Protein AF-A0A1A8XEV4-F1 (afdb_monomer_lite)

Structure (mmCIF, N/CA/C/O backbone):
data_AF-A0A1A8XEV4-F1
#
_entry.id   AF-A0A1A8XEV4-F1
#
loop_
_atom_site.group_PDB
_atom_site.id
_atom_site.type_symbol
_atom_site.label_atom_id
_atom_site.label_alt_id
_atom_site.label_comp_id
_atom_site.label_asym_id
_atom_site.label_entity_id
_atom_site.label_seq_id
_atom_site.pdbx_PDB_ins_code
_atom_site.Cartn_x
_atom_site.Cartn_y
_atom_site.Cartn_z
_atom_site.occupancy
_atom_site.B_iso_or_equiv
_atom_site.auth_seq_id
_atom_site.auth_comp_id
_atom_site.auth_asym_id
_atom_site.auth_atom_id
_atom_site.pdbx_PDB_model_num
ATOM 1 N N . MET A 1 1 ? -13.073 11.913 -2.077 1.00 51.44 1 MET A N 1
ATOM 2 C CA . MET A 1 1 ? -12.364 12.092 -0.786 1.00 51.44 1 MET A CA 1
ATOM 3 C C . MET A 1 1 ? -11.009 12.717 -1.096 1.00 51.44 1 MET A C 1
ATOM 5 O O . MET A 1 1 ? -10.391 12.286 -2.058 1.00 51.44 1 MET A O 1
ATOM 9 N N . ASN A 1 2 ? -10.588 13.765 -0.381 1.00 65.50 2 ASN A N 1
ATOM 10 C CA . ASN A 1 2 ? -9.316 14.454 -0.650 1.00 65.50 2 ASN A CA 1
ATOM 11 C C . ASN A 1 2 ? -8.137 13.467 -0.527 1.00 65.50 2 ASN A C 1
ATOM 13 O O . ASN A 1 2 ? -8.036 12.750 0.471 1.00 65.50 2 ASN A O 1
ATOM 17 N N . THR A 1 3 ? -7.250 13.432 -1.525 1.00 72.56 3 THR A N 1
ATOM 18 C CA . THR A 1 3 ? -6.111 12.501 -1.620 1.00 72.56 3 THR A CA 1
ATOM 19 C C . THR A 1 3 ? -5.180 12.579 -0.410 1.00 72.56 3 THR A C 1
ATOM 21 O O . THR A 1 3 ? -4.600 11.566 -0.021 1.00 72.56 3 THR A O 1
ATOM 24 N N . LYS A 1 4 ? -5.075 13.745 0.245 1.00 77.19 4 LYS A N 1
ATOM 25 C CA . LYS A 1 4 ? -4.304 13.903 1.490 1.00 77.19 4 LYS A CA 1
ATOM 26 C C . LYS A 1 4 ? -4.898 13.089 2.646 1.00 77.19 4 LYS A C 1
ATOM 28 O O . LYS A 1 4 ? -4.153 12.451 3.382 1.00 77.19 4 LYS A O 1
ATOM 33 N N . PHE A 1 5 ? -6.225 13.040 2.772 1.00 82.12 5 PHE A N 1
ATOM 34 C CA . PHE A 1 5 ? -6.888 12.279 3.838 1.00 82.12 5 PHE A CA 1
ATOM 35 C C . PHE A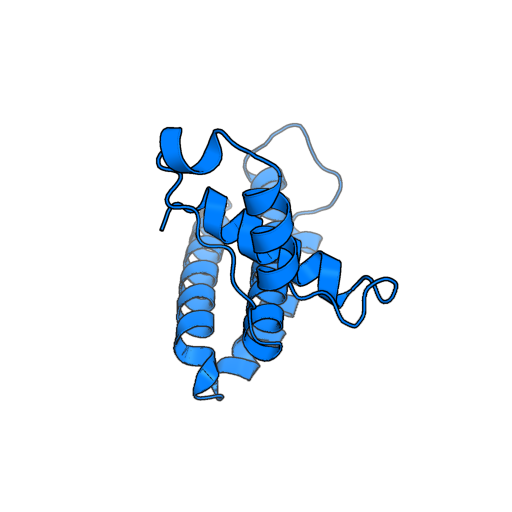 1 5 ? -6.890 10.773 3.580 1.00 82.12 5 PHE A C 1
ATOM 37 O O . PHE A 1 5 ? -6.830 10.002 4.532 1.00 82.12 5 PHE A O 1
ATOM 44 N N . ILE A 1 6 ? -6.887 10.342 2.314 1.00 84.69 6 ILE A N 1
ATOM 45 C CA . ILE A 1 6 ? -6.680 8.925 1.967 1.00 84.69 6 ILE A CA 1
ATOM 46 C C . ILE A 1 6 ? -5.285 8.474 2.421 1.00 84.69 6 ILE A C 1
ATOM 48 O O . ILE A 1 6 ? -5.162 7.435 3.066 1.00 84.69 6 ILE A O 1
ATOM 52 N N . LYS A 1 7 ? -4.250 9.285 2.157 1.00 86.81 7 LYS A N 1
ATOM 53 C CA . LYS A 1 7 ? -2.878 9.014 2.617 1.00 86.81 7 LYS A CA 1
ATOM 54 C C . LYS A 1 7 ? -2.777 8.990 4.141 1.00 86.81 7 LYS A C 1
ATOM 56 O O . LYS A 1 7 ? -2.188 8.065 4.678 1.00 86.81 7 LYS A O 1
ATOM 61 N N . ALA A 1 8 ? -3.382 9.957 4.832 1.00 90.88 8 ALA A N 1
ATOM 62 C CA . ALA A 1 8 ? -3.397 9.974 6.295 1.00 90.88 8 ALA A CA 1
ATOM 63 C C . ALA A 1 8 ? -4.083 8.726 6.883 1.00 90.88 8 ALA A C 1
ATOM 65 O O . ALA A 1 8 ? -3.566 8.123 7.820 1.00 90.88 8 ALA A O 1
ATOM 66 N N . ASN A 1 9 ? -5.210 8.299 6.297 1.00 94.06 9 ASN A N 1
ATOM 67 C CA . ASN A 1 9 ? -5.897 7.077 6.710 1.00 94.06 9 ASN A CA 1
ATOM 68 C C . ASN A 1 9 ? -5.024 5.832 6.501 1.00 94.06 9 ASN A C 1
ATOM 70 O O . ASN A 1 9 ? -4.910 5.007 7.403 1.00 94.06 9 ASN A O 1
ATOM 74 N N . TYR A 1 10 ? -4.380 5.718 5.337 1.00 93.88 10 TYR A N 1
ATOM 75 C CA . TYR A 1 10 ? -3.438 4.638 5.045 1.00 93.88 10 TYR A CA 1
ATOM 76 C C . TYR A 1 10 ? -2.285 4.586 6.050 1.00 93.88 10 TYR A C 1
ATOM 78 O O . TYR A 1 10 ? -2.083 3.550 6.676 1.00 93.88 10 TYR A O 1
ATOM 86 N N . TRP A 1 11 ? -1.582 5.704 6.246 1.00 94.06 11 TRP A N 1
ATOM 87 C CA . TRP A 1 11 ? -0.415 5.776 7.126 1.00 94.06 11 TRP A CA 1
ATOM 88 C C . TRP A 1 11 ? -0.751 5.373 8.557 1.00 94.06 11 TRP A C 1
ATOM 90 O O . TRP A 1 11 ? -0.035 4.579 9.156 1.00 94.06 11 TRP A O 1
ATOM 100 N N . LEU A 1 12 ? -1.878 5.841 9.095 1.00 94.56 12 LEU A N 1
ATOM 101 C CA . LEU A 1 12 ? -2.277 5.446 10.442 1.00 94.56 12 LEU A CA 1
ATOM 102 C C . LEU A 1 12 ? -2.592 3.945 10.548 1.00 94.56 12 LEU A C 1
ATOM 104 O O . LEU A 1 12 ? -2.277 3.332 11.564 1.00 94.56 12 LEU A O 1
ATOM 108 N N . ASN A 1 13 ? -3.225 3.347 9.533 1.00 95.31 13 ASN A N 1
ATOM 109 C CA . ASN A 1 13 ? -3.477 1.900 9.513 1.00 95.31 13 ASN A CA 1
ATOM 110 C C . ASN A 1 13 ? -2.171 1.108 9.395 1.00 95.31 13 ASN A C 1
ATOM 112 O O . ASN A 1 13 ? -1.997 0.118 10.099 1.00 95.31 13 ASN A O 1
ATOM 116 N N . TYR A 1 14 ? -1.246 1.563 8.547 1.00 93.75 14 TYR A N 1
ATOM 117 C CA . TYR A 1 14 ? 0.079 0.971 8.394 1.00 93.75 14 TYR A CA 1
ATOM 118 C C . TYR A 1 14 ? 0.843 0.961 9.724 1.00 93.75 14 TYR A C 1
ATOM 120 O O . TYR A 1 14 ? 1.254 -0.100 10.187 1.00 93.75 14 TYR A O 1
ATOM 128 N N . GLU A 1 15 ? 0.974 2.125 10.362 1.00 92.31 15 GLU A N 1
ATOM 129 C CA . GLU A 1 15 ? 1.755 2.282 11.591 1.00 92.31 15 GLU A CA 1
ATOM 130 C C . GLU A 1 15 ? 1.174 1.477 12.756 1.00 92.31 15 GLU A C 1
ATOM 132 O O . GLU A 1 15 ? 1.923 0.869 13.516 1.00 92.31 15 GLU A O 1
ATOM 137 N N . LEU A 1 16 ? -0.154 1.426 12.898 1.00 92.31 16 LEU A N 1
ATOM 138 C CA . LEU A 1 16 ? -0.789 0.645 13.965 1.00 92.31 16 LEU A CA 1
ATOM 139 C C . LEU A 1 16 ? -0.705 -0.873 13.730 1.00 92.31 16 LEU A C 1
ATOM 141 O O . LEU A 1 16 ? -0.590 -1.613 14.703 1.00 92.31 16 LEU A O 1
ATOM 145 N N . GLU A 1 17 ? -0.725 -1.341 12.477 1.00 88.56 17 GLU A N 1
ATOM 146 C CA . GLU A 1 17 ? -0.548 -2.768 12.146 1.00 88.56 17 GLU A CA 1
ATOM 147 C C . GLU A 1 17 ? 0.908 -3.224 12.359 1.00 88.56 17 GLU A C 1
ATOM 149 O O . GLU A 1 17 ? 1.149 -4.307 12.893 1.00 88.56 17 GLU A O 1
ATOM 154 N N . GLU A 1 18 ? 1.895 -2.406 11.971 1.00 85.62 18 GLU A N 1
ATOM 155 C CA . GLU A 1 18 ? 3.319 -2.728 12.157 1.00 85.62 18 GLU A CA 1
ATOM 156 C C . GLU A 1 18 ? 3.756 -2.589 13.625 1.00 85.62 18 GLU A C 1
ATOM 158 O O . GLU A 1 18 ? 4.602 -3.343 14.120 1.00 85.62 18 GLU A O 1
ATOM 163 N N . ASN A 1 19 ? 3.160 -1.645 14.361 1.00 83.38 19 ASN A N 1
ATOM 164 C CA . ASN A 1 19 ? 3.515 -1.377 15.745 1.00 83.38 19 ASN A CA 1
ATOM 165 C C . ASN A 1 19 ? 2.725 -2.248 16.731 1.00 83.38 19 ASN A C 1
ATOM 167 O O . ASN A 1 19 ? 1.688 -1.866 17.280 1.00 83.38 19 ASN A O 1
ATOM 171 N N . LYS A 1 20 ? 3.309 -3.399 17.075 1.00 79.75 20 LYS A N 1
ATOM 172 C CA . LYS A 1 20 ? 2.758 -4.354 18.055 1.00 79.75 20 LYS A CA 1
ATOM 173 C C . LYS A 1 20 ? 2.608 -3.810 19.484 1.00 79.75 20 LYS A C 1
ATOM 175 O O . LYS A 1 20 ? 2.090 -4.525 20.337 1.00 79.75 20 LYS A O 1
ATOM 180 N N . LYS A 1 21 ? 3.048 -2.579 19.777 1.00 83.62 21 LYS A N 1
ATOM 181 C CA . LYS A 1 21 ? 2.882 -1.940 21.095 1.00 83.62 21 LYS A CA 1
ATOM 182 C C . LYS A 1 21 ? 1.415 -1.638 21.418 1.00 83.62 21 LYS A C 1
ATOM 184 O O . LYS A 1 21 ? 1.061 -1.570 22.592 1.00 83.62 21 LYS A O 1
ATOM 189 N N . TYR A 1 22 ? 0.564 -1.475 20.402 1.00 78.81 22 TYR A N 1
ATOM 190 C CA . TYR A 1 22 ? -0.842 -1.097 20.577 1.00 78.81 22 TYR A CA 1
ATOM 191 C C . TYR A 1 22 ? -1.806 -2.082 19.893 1.00 78.81 22 TYR A C 1
ATOM 193 O O . TYR A 1 22 ? -2.633 -1.667 19.082 1.00 78.81 22 TYR A O 1
ATOM 201 N N . PRO A 1 23 ? -1.776 -3.382 20.248 1.00 75.19 23 PRO A N 1
ATOM 202 C CA . PRO A 1 23 ? -2.464 -4.445 19.504 1.00 75.19 23 PRO A CA 1
ATOM 203 C C . PRO A 1 23 ? -4.000 -4.343 19.518 1.00 75.19 23 PRO A C 1
ATOM 205 O O . PRO A 1 23 ? -4.681 -5.054 18.785 1.00 75.19 23 PRO A O 1
ATOM 208 N N . HIS A 1 24 ? -4.566 -3.479 20.364 1.00 81.00 24 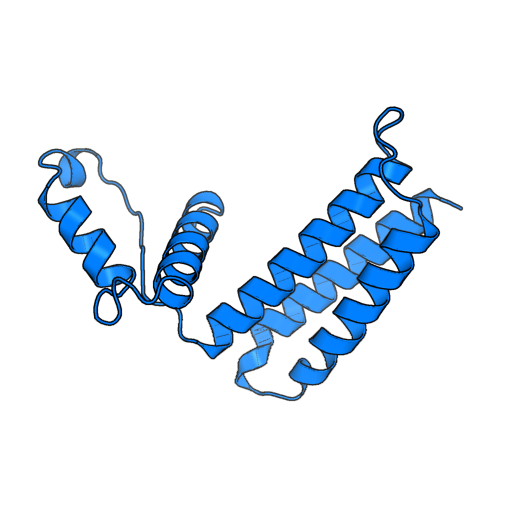HIS A N 1
ATOM 209 C CA . HIS A 1 24 ? -6.013 -3.281 20.503 1.00 81.00 24 HIS A CA 1
ATOM 210 C C . HIS A 1 24 ? -6.497 -1.911 20.007 1.00 81.00 24 HIS A C 1
ATOM 212 O O . HIS A 1 24 ? -7.698 -1.618 20.067 1.00 81.00 24 HIS A O 1
ATOM 218 N N . THR A 1 25 ? -5.583 -1.068 19.522 1.00 88.31 25 THR A N 1
ATOM 219 C CA . THR A 1 25 ? -5.903 0.266 19.018 1.00 88.31 25 THR A CA 1
ATOM 220 C C . THR A 1 25 ? -6.049 0.206 17.507 1.00 88.31 25 THR A C 1
ATOM 222 O O . THR A 1 25 ? -5.068 0.081 16.786 1.00 88.31 25 THR A O 1
ATOM 225 N N . SER A 1 26 ? -7.284 0.320 17.023 1.00 91.81 26 SER A N 1
ATOM 226 C CA . SER A 1 26 ? -7.550 0.476 15.595 1.00 91.81 26 SER A CA 1
ATOM 227 C C . SER A 1 26 ? -7.424 1.945 15.178 1.00 91.81 26 SER A C 1
ATOM 229 O O . SER A 1 26 ? -7.582 2.841 16.013 1.00 91.81 26 SER A O 1
ATOM 231 N N . SER A 1 27 ? -7.179 2.215 13.894 1.00 93.06 27 SER A N 1
ATOM 232 C CA . SER A 1 27 ? -7.055 3.583 13.367 1.00 93.06 27 SER A CA 1
ATOM 233 C C . SER A 1 27 ? -8.292 4.431 13.635 1.00 93.06 27 SER A C 1
ATOM 235 O O . SER A 1 27 ? -8.181 5.598 13.998 1.00 93.06 27 SER A O 1
ATOM 237 N N . GLU A 1 28 ? -9.476 3.834 13.528 1.00 93.88 28 GLU A N 1
ATOM 238 C CA . GLU A 1 28 ? -10.730 4.499 13.868 1.00 93.88 28 GLU A CA 1
ATOM 239 C C . GLU A 1 28 ? -10.807 4.847 15.359 1.00 93.88 28 GLU A C 1
ATOM 241 O O . GLU A 1 28 ? -11.106 5.987 15.702 1.00 93.88 28 GLU A O 1
ATOM 246 N N . LYS A 1 29 ? -10.475 3.910 16.259 1.00 92.50 29 LYS A N 1
ATOM 247 C CA . LYS A 1 29 ? -10.472 4.173 17.708 1.00 92.50 29 LYS A CA 1
ATOM 248 C C . LYS A 1 29 ? -9.461 5.250 18.088 1.00 92.50 29 LYS A C 1
ATOM 250 O O . LYS A 1 29 ? -9.769 6.106 18.913 1.00 92.50 29 LYS A O 1
ATOM 255 N N . PHE A 1 30 ? -8.267 5.201 17.501 1.00 91.88 30 PHE A N 1
ATOM 256 C CA . PHE A 1 30 ? -7.238 6.220 17.689 1.00 91.88 30 PHE A CA 1
ATOM 257 C C . PHE A 1 30 ? -7.756 7.598 17.273 1.00 91.88 30 PHE A C 1
ATOM 259 O O . PHE A 1 30 ? -7.676 8.556 18.037 1.00 91.88 30 PHE A O 1
ATOM 266 N N . TYR A 1 31 ? -8.362 7.675 16.091 1.00 91.19 31 TYR A N 1
ATOM 267 C CA . TYR A 1 31 ? -8.876 8.922 15.556 1.00 91.19 31 TYR A CA 1
ATOM 268 C C . TYR A 1 31 ? -10.044 9.499 16.361 1.00 91.19 31 TYR A C 1
ATOM 270 O O . TYR A 1 31 ? -10.072 10.701 16.605 1.00 91.19 31 TYR A O 1
ATOM 278 N N . GLN A 1 32 ? -10.977 8.662 16.825 1.00 90.19 32 GLN A N 1
ATOM 279 C CA . GLN A 1 32 ? -12.084 9.123 17.671 1.00 90.19 32 GLN A CA 1
ATO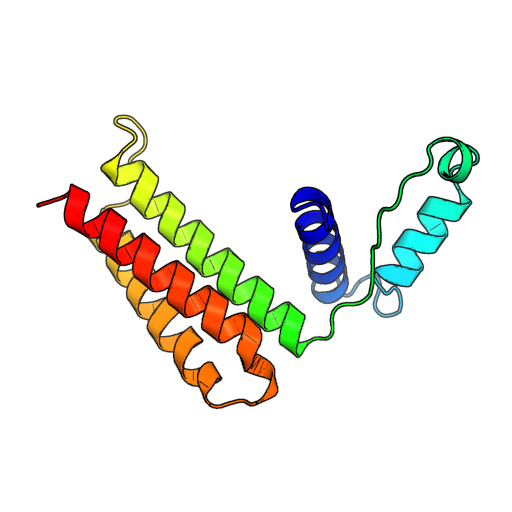M 280 C C . GLN A 1 32 ? -11.599 9.686 19.010 1.00 90.19 32 GLN A C 1
ATOM 282 O O . GLN A 1 32 ? -12.162 10.663 19.494 1.00 90.19 32 GLN A O 1
ATOM 287 N N . LYS A 1 33 ? -10.537 9.113 19.595 1.00 90.38 33 LYS A N 1
ATOM 288 C CA . LYS A 1 33 ? -9.926 9.669 20.811 1.00 90.38 33 LYS A CA 1
ATOM 289 C C . LYS A 1 33 ? -9.323 11.047 20.559 1.00 90.38 33 LYS A C 1
ATOM 291 O O . LYS A 1 33 ? -9.661 11.973 21.279 1.00 90.38 33 LYS A O 1
ATOM 296 N N . LEU A 1 34 ? -8.517 11.189 19.503 1.00 89.00 34 LEU A N 1
ATOM 297 C CA . LEU A 1 34 ? -7.948 12.485 19.119 1.00 89.00 34 LEU A CA 1
ATOM 298 C C . LEU A 1 34 ? -9.031 13.532 18.851 1.00 89.00 34 LEU A C 1
ATOM 300 O O . LEU A 1 34 ? -8.927 14.663 19.309 1.00 89.00 34 LEU A O 1
ATOM 304 N N . LYS A 1 35 ? -10.096 13.142 18.144 1.00 88.19 35 LYS A N 1
ATOM 305 C CA . LYS A 1 35 ? -11.246 14.010 17.893 1.00 88.19 35 LYS A CA 1
ATOM 306 C C . LYS A 1 35 ? -11.921 14.459 19.195 1.00 88.19 35 LYS A C 1
ATOM 308 O O . LYS A 1 35 ? -12.318 15.610 19.293 1.00 88.19 35 LYS A O 1
ATOM 313 N N . GLY A 1 36 ? -12.062 13.569 20.178 1.00 87.62 36 GLY A N 1
ATOM 314 C CA . GLY A 1 36 ? -12.664 13.896 21.473 1.00 87.62 36 GLY A CA 1
ATOM 315 C C . GLY A 1 36 ? -11.825 14.837 22.346 1.00 87.62 36 GLY A C 1
ATOM 316 O O . GLY A 1 36 ? -12.377 15.463 23.246 1.00 87.62 36 GLY A O 1
ATOM 317 N N . GLU A 1 37 ? -10.519 14.943 22.093 1.00 89.25 37 GLU A N 1
ATOM 318 C CA . GLU A 1 37 ? -9.619 15.862 22.805 1.00 89.25 37 GLU A CA 1
ATOM 319 C C . GLU A 1 37 ? -9.647 17.291 22.230 1.00 89.25 37 GLU A C 1
ATOM 321 O O . GLU A 1 37 ? -9.366 18.247 22.952 1.00 89.25 37 GLU A O 1
ATOM 326 N N . ASP A 1 38 ? -10.023 17.457 20.958 1.00 86.19 38 ASP A N 1
ATOM 327 C CA . ASP A 1 38 ? -10.114 18.757 20.288 1.00 86.19 38 ASP A CA 1
ATOM 328 C C . ASP A 1 38 ? -11.541 19.324 20.353 1.00 86.19 38 ASP A C 1
ATOM 330 O O . ASP A 1 38 ? -12.426 18.962 19.575 1.00 86.19 38 ASP A O 1
ATOM 334 N N . GLN A 1 39 ? -11.752 20.273 21.268 1.00 83.56 39 GLN A N 1
ATOM 335 C CA . GLN A 1 39 ? -13.038 20.957 21.454 1.00 83.56 39 GLN A CA 1
ATOM 336 C C . GLN A 1 39 ? -13.489 21.756 20.219 1.00 83.56 39 GLN A C 1
ATOM 338 O O . GLN A 1 39 ? -14.684 21.979 20.045 1.00 83.56 39 GLN A O 1
ATOM 343 N N . THR A 1 40 ? -12.557 22.148 19.345 1.00 84.75 40 THR A N 1
ATOM 344 C CA . THR A 1 40 ? -12.835 22.949 18.140 1.00 84.75 40 THR A CA 1
ATOM 345 C C . THR A 1 40 ? -13.091 22.090 16.904 1.00 84.75 40 THR A C 1
ATOM 347 O O . THR A 1 40 ? -13.379 22.604 15.822 1.00 84.75 40 THR A O 1
ATOM 350 N N . TYR A 1 41 ? -13.000 20.762 17.027 1.00 79.94 41 TYR A N 1
ATOM 351 C CA . TYR A 1 41 ? -13.074 19.859 15.883 1.00 79.94 41 TYR A CA 1
ATOM 352 C C . TYR A 1 41 ? -14.380 20.020 15.084 1.00 79.94 41 TYR A C 1
ATOM 354 O O . TYR A 1 41 ? -14.358 20.079 13.850 1.00 79.94 41 TYR A O 1
ATOM 362 N N . GLU A 1 42 ? -15.519 20.088 15.782 1.00 74.38 42 GLU A N 1
ATOM 363 C CA . GLU A 1 42 ? -16.840 20.269 15.159 1.00 74.38 42 GLU A CA 1
ATOM 364 C C . GLU A 1 42 ? -17.001 21.680 14.570 1.00 74.38 42 GLU A C 1
ATOM 366 O O . GLU A 1 42 ? -17.566 21.835 13.488 1.00 74.38 42 GLU A O 1
ATOM 371 N N . GLU A 1 43 ? -16.433 22.699 15.224 1.00 77.88 43 GLU A N 1
ATOM 372 C CA . GLU A 1 43 ? -16.451 24.096 14.762 1.00 77.88 43 GLU A CA 1
ATOM 373 C C . GLU A 1 43 ? -15.695 24.261 13.435 1.00 77.88 43 GLU A C 1
ATOM 375 O O . GLU A 1 43 ? -16.117 25.007 12.551 1.00 77.88 43 GLU A O 1
ATOM 380 N N . ASN A 1 44 ? -14.618 23.492 13.257 1.00 77.56 44 ASN A N 1
ATOM 381 C CA . ASN A 1 44 ? -13.801 23.489 12.047 1.00 77.56 44 ASN A CA 1
ATOM 382 C C . ASN A 1 44 ? -14.423 22.696 10.878 1.00 77.56 44 ASN A C 1
ATOM 384 O O . ASN A 1 44 ? -13.845 22.671 9.788 1.00 77.56 44 ASN A O 1
ATOM 388 N N . ASN A 1 45 ? -15.574 22.032 11.077 1.00 69.19 45 ASN A N 1
ATOM 389 C CA . ASN A 1 45 ? -16.295 21.230 10.073 1.00 69.19 45 ASN A CA 1
ATOM 390 C C . ASN A 1 45 ? -15.372 20.292 9.262 1.00 69.19 45 ASN A C 1
ATOM 392 O O . ASN A 1 45 ? -15.501 20.119 8.043 1.00 69.19 45 ASN A O 1
ATOM 396 N N . LEU A 1 46 ? -14.386 19.694 9.939 1.00 72.94 46 LEU A N 1
ATOM 397 C CA . LEU A 1 46 ? -13.420 18.802 9.310 1.00 72.94 46 LEU A CA 1
ATOM 398 C C . LEU A 1 46 ? -14.120 17.490 8.927 1.00 72.94 46 LEU A C 1
ATOM 400 O O . LEU A 1 46 ? -14.295 16.585 9.742 1.00 72.94 46 LEU A O 1
ATOM 404 N N . GLN A 1 47 ? -14.483 17.339 7.649 1.00 75.38 47 GLN A N 1
ATOM 405 C CA . GLN A 1 47 ? -15.089 16.109 7.104 1.00 75.38 47 GLN A CA 1
ATOM 406 C C . GLN A 1 47 ? -14.070 14.978 6.862 1.00 75.38 47 GLN A C 1
ATOM 408 O O . GLN A 1 47 ? -14.180 14.190 5.915 1.00 75.38 47 GLN A O 1
ATOM 413 N N . ILE A 1 48 ? -13.043 14.905 7.704 1.00 80.00 48 ILE A N 1
ATOM 414 C CA . ILE A 1 48 ? -12.006 13.884 7.632 1.00 80.00 48 ILE A CA 1
ATOM 415 C C . ILE A 1 48 ? -12.601 12.562 8.127 1.00 80.00 48 ILE A C 1
ATOM 417 O O . ILE A 1 48 ? -13.267 12.490 9.156 1.00 80.00 48 ILE A O 1
ATOM 421 N N . LYS A 1 49 ? -12.380 11.494 7.358 1.00 82.31 49 LYS A N 1
ATOM 422 C CA . LYS A 1 49 ? -12.852 10.146 7.686 1.00 82.31 49 LYS A CA 1
ATOM 423 C C . LYS A 1 49 ? -11.654 9.215 7.776 1.00 82.31 49 LYS A C 1
ATOM 425 O O . LYS A 1 49 ? -11.191 8.712 6.756 1.00 82.31 49 LYS A O 1
ATOM 430 N N . ILE A 1 50 ? -11.165 9.003 8.991 1.00 91.00 50 ILE A N 1
ATOM 431 C CA . ILE A 1 50 ? -10.202 7.947 9.298 1.00 91.00 50 ILE A CA 1
ATOM 432 C C . ILE A 1 50 ? -10.986 6.713 9.737 1.00 91.00 50 ILE A C 1
ATOM 434 O O . ILE A 1 50 ? -11.887 6.803 10.569 1.00 91.00 50 ILE A O 1
ATOM 438 N N . ARG A 1 51 ? -10.686 5.572 9.125 1.00 92.75 51 ARG A N 1
ATOM 439 C CA . ARG A 1 51 ? -11.403 4.308 9.300 1.00 92.75 51 ARG A CA 1
ATOM 440 C C . ARG A 1 51 ? -10.415 3.157 9.285 1.00 92.75 51 AR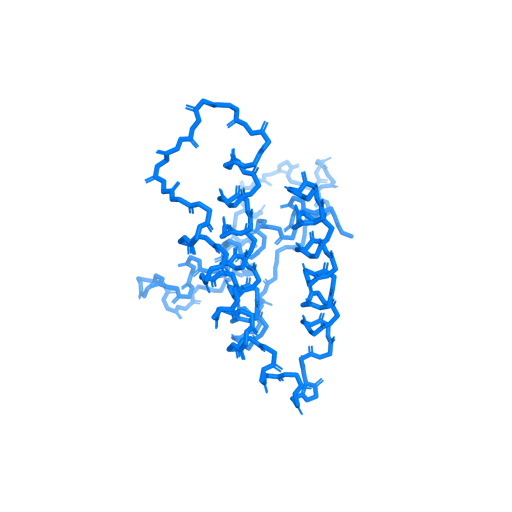G A C 1
ATOM 442 O O . ARG A 1 51 ? -9.333 3.270 8.714 1.00 92.75 51 ARG A O 1
ATOM 449 N N . ASN A 1 52 ? -10.820 2.034 9.859 1.00 94.06 52 ASN A N 1
ATOM 450 C CA . ASN A 1 52 ? -10.037 0.809 9.751 1.00 94.06 52 ASN A CA 1
ATOM 451 C C . ASN A 1 52 ? -10.041 0.346 8.287 1.00 94.06 52 ASN A C 1
ATOM 453 O O . ASN A 1 52 ? -11.094 0.306 7.648 1.00 94.06 52 ASN A O 1
ATOM 457 N N . ILE A 1 53 ? -8.864 0.026 7.769 1.00 94.06 53 ILE A N 1
ATOM 458 C CA . ILE A 1 53 ? -8.671 -0.617 6.473 1.00 94.06 53 ILE A CA 1
ATOM 459 C C . ILE A 1 53 ? -8.463 -2.096 6.776 1.00 94.06 53 ILE A C 1
ATOM 461 O O . ILE A 1 53 ? -7.669 -2.441 7.652 1.00 94.06 53 ILE A O 1
ATOM 465 N N . ASP A 1 54 ? -9.195 -2.980 6.103 1.00 92.12 54 ASP A N 1
ATOM 466 C CA . ASP A 1 54 ? -8.978 -4.408 6.296 1.00 92.12 54 ASP A CA 1
ATOM 467 C C . ASP A 1 54 ? -7.569 -4.801 5.840 1.00 92.12 54 ASP A C 1
ATOM 469 O O . ASP A 1 54 ? -6.943 -4.168 4.987 1.00 92.12 54 ASP A O 1
ATOM 473 N N . LYS A 1 55 ? -7.073 -5.896 6.405 1.00 90.88 55 LYS A N 1
ATOM 474 C CA . LYS A 1 55 ? -5.701 -6.347 6.192 1.00 90.88 55 LYS A CA 1
ATOM 475 C C . LYS A 1 55 ? -5.360 -6.595 4.719 1.00 90.88 55 LYS A C 1
ATOM 477 O O . LYS A 1 55 ? -4.222 -6.359 4.315 1.00 90.88 55 LYS A O 1
ATOM 482 N N . VAL A 1 56 ? -6.319 -7.068 3.920 1.00 91.50 56 VAL A N 1
ATOM 483 C CA . VAL A 1 56 ? -6.094 -7.374 2.502 1.00 91.50 56 VAL A CA 1
ATOM 484 C C . VAL A 1 56 ? -5.950 -6.077 1.712 1.00 91.50 56 VAL A C 1
ATOM 486 O O . VAL A 1 56 ? -4.950 -5.901 1.015 1.00 91.50 56 VAL A O 1
ATOM 489 N N . HIS A 1 57 ? -6.881 -5.133 1.867 1.00 92.88 57 HIS A N 1
ATOM 490 C CA . HIS A 1 57 ? -6.782 -3.832 1.207 1.00 92.88 57 HIS A CA 1
ATOM 491 C C . HIS A 1 57 ? -5.595 -3.007 1.715 1.00 92.88 57 HIS A C 1
ATOM 493 O O . HIS A 1 57 ? -4.929 -2.361 0.908 1.00 92.88 57 HIS A O 1
ATOM 499 N N . LEU A 1 58 ? -5.252 -3.080 3.005 1.00 94.56 58 LEU A N 1
ATOM 500 C CA . LEU A 1 58 ? -4.043 -2.446 3.532 1.00 94.56 58 LEU A CA 1
ATOM 501 C C . LEU A 1 58 ? -2.790 -3.022 2.857 1.00 94.56 58 LEU A C 1
ATOM 503 O O . LEU A 1 58 ? -1.908 -2.266 2.458 1.00 94.56 58 LEU A O 1
ATOM 507 N N . GLY A 1 59 ? -2.737 -4.344 2.661 1.00 93.50 59 GLY A N 1
ATOM 508 C CA . GLY A 1 59 ? -1.680 -5.006 1.895 1.00 93.50 59 GLY A CA 1
ATOM 509 C C . GLY A 1 59 ? -1.585 -4.503 0.452 1.00 93.50 59 GLY A C 1
ATOM 510 O O . GLY A 1 59 ? -0.494 -4.179 -0.011 1.00 93.50 59 GLY A O 1
ATOM 511 N N . PHE A 1 60 ? -2.717 -4.353 -0.237 1.00 94.50 60 PHE A N 1
ATOM 512 C CA . PHE A 1 60 ? -2.757 -3.798 -1.596 1.00 94.50 60 PHE A CA 1
ATOM 513 C C . PHE A 1 60 ? -2.229 -2.362 -1.652 1.00 94.50 60 PHE A C 1
ATOM 515 O O . PHE A 1 60 ? -1.437 -2.026 -2.532 1.00 94.50 60 PHE A O 1
ATOM 522 N N . MET A 1 61 ? -2.606 -1.524 -0.684 1.00 93.94 61 MET A N 1
ATOM 523 C CA . MET A 1 61 ? -2.106 -0.151 -0.592 1.00 93.94 61 MET A CA 1
ATOM 524 C C . MET A 1 61 ? -0.593 -0.105 -0.335 1.00 93.94 61 MET A C 1
ATOM 526 O O . MET A 1 61 ? 0.090 0.680 -0.990 1.00 93.94 61 MET A O 1
ATOM 530 N N . LYS A 1 62 ? -0.055 -0.987 0.526 1.00 94.06 62 LYS A N 1
ATOM 531 C CA . LYS A 1 62 ? 1.401 -1.137 0.737 1.00 94.06 62 LYS A CA 1
ATOM 532 C C . LYS A 1 62 ? 2.125 -1.492 -0.565 1.00 94.06 62 LYS A C 1
ATOM 534 O O . LYS A 1 62 ? 3.172 -0.926 -0.876 1.00 94.06 62 LYS A O 1
ATOM 539 N N . THR A 1 63 ? 1.564 -2.411 -1.351 1.00 94.44 63 THR A N 1
ATOM 540 C CA . THR A 1 63 ? 2.133 -2.791 -2.651 1.00 94.44 63 THR A CA 1
ATOM 541 C C . THR A 1 63 ? 2.121 -1.627 -3.643 1.00 94.44 63 THR A C 1
ATOM 543 O O . THR A 1 63 ? 3.145 -1.373 -4.277 1.00 94.44 63 THR A O 1
ATOM 546 N N . LEU A 1 64 ? 1.012 -0.883 -3.747 1.00 95.19 64 LEU A N 1
ATOM 547 C CA . LEU A 1 64 ? 0.942 0.311 -4.602 1.00 95.19 64 LEU A CA 1
ATOM 548 C C . LEU A 1 64 ? 1.958 1.373 -4.172 1.00 95.19 64 LEU A C 1
ATOM 550 O O . LEU A 1 64 ? 2.660 1.921 -5.018 1.00 95.19 64 LEU A O 1
ATOM 554 N N . GLU A 1 65 ? 2.079 1.650 -2.872 1.00 93.31 65 GLU A N 1
ATOM 555 C CA . GLU A 1 65 ? 3.056 2.616 -2.365 1.00 93.31 65 GLU A CA 1
ATOM 556 C C . GLU A 1 65 ? 4.484 2.232 -2.771 1.00 93.31 65 GLU A C 1
ATOM 558 O O . GLU A 1 65 ? 5.211 3.061 -3.320 1.00 93.31 65 GLU A O 1
ATOM 563 N N . LYS A 1 66 ? 4.865 0.962 -2.590 1.00 93.50 66 LYS A N 1
ATOM 564 C CA . LYS A 1 66 ? 6.182 0.457 -2.996 1.00 93.50 66 LYS A CA 1
ATOM 565 C C . LYS A 1 66 ? 6.431 0.629 -4.498 1.00 93.50 66 LYS A C 1
ATOM 567 O O . LYS A 1 66 ? 7.506 1.086 -4.889 1.00 93.50 66 LYS A O 1
ATOM 572 N N . LEU A 1 67 ? 5.447 0.299 -5.337 1.00 95.31 67 LEU A N 1
ATOM 573 C CA . LEU A 1 67 ? 5.527 0.484 -6.790 1.00 95.31 67 LEU A CA 1
ATOM 574 C C . LEU A 1 67 ? 5.756 1.952 -7.162 1.00 95.31 67 LEU A C 1
ATOM 576 O O . LEU A 1 67 ? 6.651 2.253 -7.955 1.00 95.31 67 LEU A O 1
ATOM 580 N N . TYR A 1 68 ? 5.003 2.870 -6.553 1.00 94.69 68 TYR A N 1
ATOM 581 C CA . TYR A 1 68 ? 5.136 4.300 -6.822 1.00 94.69 68 TYR A CA 1
ATOM 582 C C . TYR A 1 68 ? 6.445 4.893 -6.281 1.00 94.69 68 TYR A C 1
ATOM 584 O O . TYR A 1 68 ? 7.034 5.733 -6.956 1.00 94.69 68 TYR A O 1
ATOM 592 N N . ILE A 1 69 ? 6.964 4.435 -5.136 1.00 92.56 69 ILE A N 1
ATOM 593 C CA . ILE A 1 69 ? 8.302 4.824 -4.648 1.00 92.56 69 ILE A CA 1
ATOM 594 C C . ILE A 1 69 ? 9.376 4.467 -5.684 1.00 92.56 69 ILE A C 1
ATOM 596 O O . ILE A 1 69 ? 10.210 5.306 -6.029 1.00 92.56 69 ILE A O 1
ATOM 600 N N . ASN A 1 70 ? 9.334 3.243 -6.218 1.00 92.38 70 ASN A N 1
ATOM 601 C CA . ASN A 1 70 ? 10.291 2.797 -7.231 1.00 92.38 70 ASN A CA 1
ATOM 602 C C . ASN A 1 70 ? 10.129 3.571 -8.548 1.00 92.38 70 ASN A C 1
ATOM 604 O O . ASN A 1 70 ? 11.127 3.997 -9.130 1.00 92.38 70 ASN A O 1
ATOM 608 N N . TYR A 1 71 ? 8.886 3.825 -8.969 1.00 93.50 71 TYR A N 1
ATOM 609 C CA . TYR A 1 71 ? 8.579 4.651 -10.138 1.00 93.50 71 TYR A CA 1
ATOM 610 C C . TYR A 1 71 ? 9.126 6.074 -9.998 1.00 93.50 71 TYR A C 1
ATOM 612 O O . TYR A 1 71 ? 9.758 6.573 -10.922 1.00 93.50 71 TYR A O 1
ATOM 620 N N . TYR A 1 72 ? 8.952 6.731 -8.848 1.00 91.00 72 TYR A N 1
ATOM 621 C CA . TYR A 1 72 ? 9.506 8.072 -8.641 1.00 91.00 72 TYR A CA 1
ATOM 622 C C . TYR A 1 72 ? 11.037 8.065 -8.569 1.00 91.00 72 TYR A C 1
ATOM 624 O O . TYR A 1 72 ? 11.675 9.019 -9.010 1.00 91.00 72 TYR A O 1
ATOM 632 N N . GLY A 1 73 ? 11.641 6.976 -8.083 1.00 89.00 73 GLY A N 1
ATOM 633 C CA . GLY A 1 73 ? 13.082 6.752 -8.194 1.00 89.00 73 GLY A CA 1
ATOM 634 C C . GLY A 1 73 ? 13.558 6.711 -9.649 1.00 89.00 73 GLY A C 1
ATOM 635 O O . GLY A 1 73 ? 14.546 7.365 -9.985 1.00 89.00 73 GLY A O 1
ATOM 636 N N . LEU A 1 74 ? 12.819 6.014 -10.519 1.00 89.19 74 LEU A N 1
ATOM 637 C CA . LEU A 1 74 ? 13.072 5.977 -11.961 1.00 89.19 74 LEU A CA 1
ATOM 638 C C . LEU A 1 74 ? 12.863 7.349 -12.618 1.00 89.19 74 LEU A C 1
ATOM 640 O O . LEU A 1 74 ? 13.739 7.833 -13.330 1.00 89.19 74 LEU A O 1
ATOM 644 N N . TYR A 1 75 ? 11.729 7.993 -12.338 1.00 89.12 75 TYR A N 1
ATOM 645 C CA . TYR A 1 75 ? 11.375 9.318 -12.845 1.00 89.12 75 TYR A CA 1
ATOM 646 C C . TYR A 1 75 ? 12.459 10.350 -12.527 1.00 89.12 75 TYR A C 1
ATOM 648 O O . TYR A 1 75 ? 12.885 11.094 -13.406 1.00 89.12 75 TYR A O 1
ATOM 656 N N . ASN A 1 76 ? 12.964 10.358 -11.290 1.00 87.31 76 ASN A N 1
ATOM 657 C CA . ASN A 1 76 ? 14.010 11.288 -10.880 1.00 87.31 76 ASN A CA 1
ATOM 658 C C . ASN A 1 76 ? 15.320 11.073 -11.647 1.00 87.31 76 ASN A C 1
ATOM 660 O O . ASN A 1 76 ? 16.001 12.046 -11.936 1.00 87.31 76 ASN A O 1
ATOM 664 N N . ILE A 1 77 ? 15.663 9.841 -12.033 1.00 84.12 77 ILE A N 1
ATOM 665 C CA . ILE A 1 77 ? 16.855 9.592 -12.862 1.00 84.12 77 ILE A CA 1
ATOM 666 C C . ILE A 1 77 ? 16.694 10.155 -14.274 1.00 84.12 77 ILE A C 1
ATOM 668 O O . ILE A 1 77 ? 17.674 10.625 -14.850 1.00 84.12 77 ILE A O 1
ATOM 672 N N . ILE A 1 78 ? 15.490 10.053 -14.837 1.00 82.69 78 ILE A N 1
ATOM 673 C CA . ILE A 1 78 ? 15.208 10.442 -16.223 1.00 82.69 78 ILE A CA 1
ATOM 674 C C . ILE A 1 78 ? 15.052 11.961 -16.331 1.00 82.69 78 ILE A C 1
ATOM 676 O O . ILE A 1 78 ? 15.595 12.574 -17.244 1.00 82.69 78 ILE A O 1
ATOM 680 N N . ILE A 1 79 ? 14.329 12.567 -15.388 1.00 82.06 79 ILE A N 1
ATOM 681 C CA . ILE A 1 79 ? 13.864 13.954 -15.489 1.00 82.06 79 ILE A CA 1
ATOM 682 C C . ILE A 1 79 ? 14.692 14.920 -14.631 1.00 82.06 79 ILE A C 1
ATOM 684 O O . ILE A 1 79 ? 14.816 16.090 -14.988 1.00 82.06 79 ILE A O 1
ATOM 688 N N . VAL A 1 80 ? 15.271 14.475 -13.505 1.00 75.75 80 VAL A N 1
ATOM 689 C CA . VAL A 1 80 ? 15.995 15.357 -12.570 1.00 75.75 80 VAL A CA 1
ATOM 690 C C . VAL A 1 80 ? 17.515 15.214 -12.767 1.00 75.75 80 VAL A C 1
ATOM 692 O O . VAL A 1 80 ? 18.089 14.184 -12.411 1.00 75.75 80 VAL A O 1
ATOM 695 N N . PRO A 1 81 ? 18.223 16.249 -13.266 1.00 60.16 81 PRO A N 1
ATOM 696 C CA . PRO A 1 81 ? 19.633 16.139 -13.668 1.00 60.16 81 PRO A CA 1
ATOM 697 C C . PRO A 1 81 ? 20.628 15.812 -12.540 1.00 60.16 81 PRO A C 1
ATOM 699 O O . PRO A 1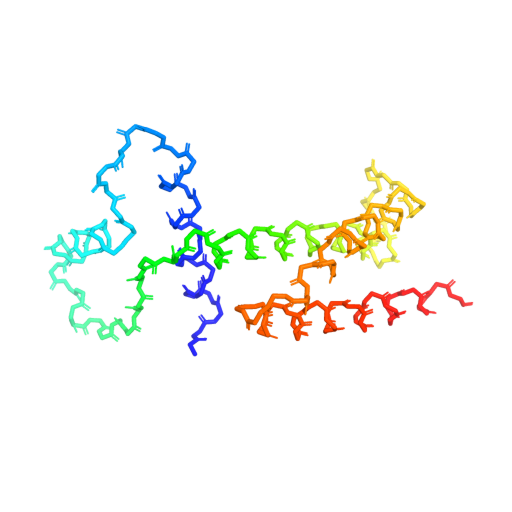 81 ? 21.764 15.431 -12.818 1.00 60.16 81 PRO A O 1
ATOM 702 N N . SER A 1 82 ? 20.241 15.985 -11.274 1.00 65.56 82 SER A N 1
ATOM 703 C CA . SER A 1 82 ? 21.175 16.134 -10.151 1.00 65.56 82 SER A CA 1
ATOM 704 C C . SER A 1 82 ? 21.112 15.046 -9.072 1.00 65.56 82 SER A C 1
ATOM 706 O O . SER A 1 82 ? 21.897 15.107 -8.129 1.00 65.56 82 SER A O 1
ATOM 708 N N . ILE A 1 83 ? 20.241 14.031 -9.182 1.00 58.84 83 ILE A N 1
ATOM 709 C CA . ILE A 1 83 ? 20.097 12.996 -8.137 1.00 58.84 83 ILE A CA 1
ATOM 710 C C . ILE A 1 83 ? 20.236 11.598 -8.745 1.00 58.84 83 ILE A C 1
ATOM 712 O O . ILE A 1 83 ? 19.268 11.005 -9.214 1.00 58.84 83 ILE A O 1
ATOM 716 N N . LYS A 1 84 ? 21.449 11.034 -8.704 1.00 60.94 84 LYS A N 1
ATOM 717 C CA . LYS A 1 84 ? 21.716 9.657 -9.155 1.00 60.94 84 LYS A CA 1
ATOM 718 C C . LYS A 1 84 ? 22.265 8.804 -8.019 1.00 60.94 84 LYS A C 1
ATOM 720 O O . LYS A 1 84 ? 23.457 8.535 -7.952 1.00 60.94 84 LYS A O 1
ATOM 725 N N . ASN A 1 85 ? 21.377 8.339 -7.140 1.00 63.56 85 ASN A N 1
ATOM 726 C CA . ASN A 1 85 ? 21.751 7.350 -6.123 1.00 63.56 85 ASN A CA 1
ATOM 727 C C . ASN A 1 85 ? 21.829 5.920 -6.692 1.00 63.56 85 ASN A C 1
ATOM 729 O O . ASN A 1 85 ? 22.487 5.070 -6.102 1.00 63.56 85 ASN A O 1
ATOM 733 N N . LYS A 1 86 ? 21.142 5.632 -7.811 1.00 76.69 86 LYS A N 1
ATOM 734 C CA . LYS A 1 86 ? 21.132 4.326 -8.503 1.00 76.69 86 LYS A CA 1
ATOM 735 C C . LYS A 1 86 ? 20.940 4.523 -10.014 1.00 76.69 86 LYS A C 1
ATOM 737 O O . LYS A 1 86 ? 20.756 5.650 -10.466 1.00 76.69 86 LYS A O 1
ATOM 742 N N . THR A 1 87 ? 20.999 3.441 -10.791 1.00 82.88 87 THR A N 1
ATOM 743 C CA . THR A 1 87 ? 20.924 3.477 -12.262 1.00 82.88 87 THR A CA 1
ATOM 744 C C . THR A 1 87 ? 19.502 3.269 -12.791 1.00 82.88 87 THR A C 1
ATOM 746 O O . THR A 1 87 ? 18.638 2.726 -12.101 1.00 82.88 87 THR A O 1
ATOM 749 N N . TYR A 1 88 ? 19.267 3.653 -14.051 1.00 85.25 88 TYR A N 1
ATOM 750 C CA . TYR A 1 88 ? 18.032 3.333 -14.777 1.00 85.25 88 TYR A CA 1
ATOM 751 C C . TYR A 1 88 ? 17.752 1.822 -14.783 1.00 85.25 88 TYR A C 1
ATOM 753 O O . TYR A 1 88 ? 16.651 1.395 -14.442 1.00 85.25 88 TYR A O 1
ATOM 761 N N . ALA A 1 89 ? 18.769 1.011 -15.103 1.00 87.12 89 ALA A N 1
ATOM 762 C CA . ALA A 1 89 ? 18.665 -0.450 -15.126 1.00 87.12 89 ALA A CA 1
ATOM 763 C C . ALA A 1 89 ? 18.216 -1.018 -13.768 1.00 87.12 89 ALA A C 1
ATOM 765 O O . ALA A 1 89 ? 17.392 -1.922 -13.711 1.00 87.12 89 ALA A O 1
ATOM 766 N N . TYR A 1 90 ? 18.701 -0.441 -12.664 1.00 88.69 90 TYR A N 1
ATOM 767 C CA . TYR A 1 90 ? 18.285 -0.848 -11.325 1.00 88.69 90 TYR A CA 1
ATOM 768 C C . TYR A 1 90 ? 16.791 -0.594 -11.076 1.00 88.69 90 TYR A C 1
ATOM 770 O O . TYR A 1 90 ? 16.072 -1.491 -10.637 1.00 88.69 90 TYR A O 1
ATOM 778 N N . TYR A 1 91 ? 16.314 0.629 -11.328 1.00 88.44 91 TYR A N 1
ATOM 779 C CA . TYR A 1 91 ? 14.924 0.973 -11.020 1.00 88.44 91 TYR A CA 1
ATOM 780 C C . TYR A 1 91 ? 13.930 0.346 -11.995 1.00 88.44 91 TYR A C 1
ATOM 782 O O . TYR A 1 91 ? 12.862 -0.069 -11.554 1.00 88.44 91 TYR A O 1
ATOM 790 N N . SER A 1 92 ? 14.272 0.245 -13.281 1.00 89.62 92 SER A N 1
ATOM 791 C CA . SER A 1 92 ? 13.431 -0.432 -14.277 1.00 89.62 92 SER A CA 1
ATOM 792 C C . SER A 1 92 ? 13.225 -1.906 -13.924 1.00 89.62 92 SER A C 1
ATOM 794 O O . SER A 1 92 ? 12.082 -2.358 -13.882 1.00 89.62 92 SER A O 1
ATOM 796 N N . GLN A 1 93 ? 14.294 -2.622 -13.551 1.00 92.56 93 GLN A N 1
ATOM 797 C CA . GLN A 1 93 ? 14.183 -4.015 -13.114 1.00 92.56 93 GLN A CA 1
ATOM 798 C C . GLN A 1 93 ? 13.302 -4.152 -11.867 1.00 92.56 93 GLN A C 1
ATOM 800 O O . GLN A 1 93 ? 12.406 -4.989 -11.837 1.00 92.56 93 GLN A O 1
ATOM 805 N N . ILE A 1 94 ? 13.496 -3.306 -10.849 1.00 93.44 94 ILE A N 1
ATOM 806 C CA . ILE A 1 94 ? 12.680 -3.381 -9.629 1.00 93.44 94 ILE A CA 1
ATOM 807 C C . ILE A 1 94 ? 11.212 -3.034 -9.893 1.00 93.44 94 ILE A C 1
ATOM 809 O O . ILE A 1 94 ? 10.332 -3.682 -9.330 1.00 93.44 94 ILE A O 1
ATOM 813 N N . CYS A 1 95 ? 10.922 -2.031 -10.725 1.00 93.44 95 CYS A N 1
ATOM 814 C CA . CYS A 1 95 ? 9.542 -1.715 -11.101 1.00 93.44 95 CYS A CA 1
ATOM 815 C C . CYS A 1 95 ? 8.880 -2.913 -11.793 1.00 93.44 95 CYS A C 1
ATOM 817 O O . CYS A 1 95 ? 7.763 -3.278 -11.430 1.00 93.44 95 CYS A O 1
ATOM 819 N N . HIS A 1 96 ? 9.588 -3.555 -12.727 1.00 93.94 96 HIS A N 1
ATOM 820 C CA . HIS A 1 96 ? 9.115 -4.756 -13.410 1.00 93.94 96 HIS A CA 1
ATOM 821 C C . HIS A 1 96 ? 8.856 -5.912 -12.431 1.00 93.94 96 HIS A C 1
ATOM 823 O O . HIS A 1 96 ? 7.742 -6.427 -12.371 1.00 93.94 96 HIS A O 1
ATOM 829 N N . ASP A 1 97 ? 9.841 -6.267 -11.602 1.00 95.06 97 ASP A N 1
ATOM 830 C CA . ASP A 1 97 ? 9.743 -7.402 -10.678 1.00 95.06 97 ASP A CA 1
ATOM 831 C C . ASP A 1 97 ? 8.619 -7.232 -9.648 1.00 95.06 97 ASP A C 1
ATOM 833 O O . ASP A 1 97 ? 7.947 -8.197 -9.274 1.00 95.06 97 ASP A O 1
ATOM 837 N N . GLU A 1 98 ? 8.424 -6.014 -9.139 1.00 95.06 98 GLU A N 1
ATOM 838 C CA . GLU A 1 98 ? 7.354 -5.720 -8.186 1.00 95.06 98 GLU A CA 1
ATOM 839 C C . GLU A 1 98 ? 5.978 -5.721 -8.859 1.00 95.06 98 GLU A C 1
ATOM 841 O O . GLU A 1 98 ? 5.020 -6.223 -8.267 1.00 95.06 98 GLU A O 1
ATOM 846 N N . TYR A 1 99 ? 5.876 -5.230 -10.097 1.00 96.12 99 TYR A N 1
ATOM 847 C CA . TYR A 1 99 ? 4.627 -5.258 -10.857 1.00 96.12 99 T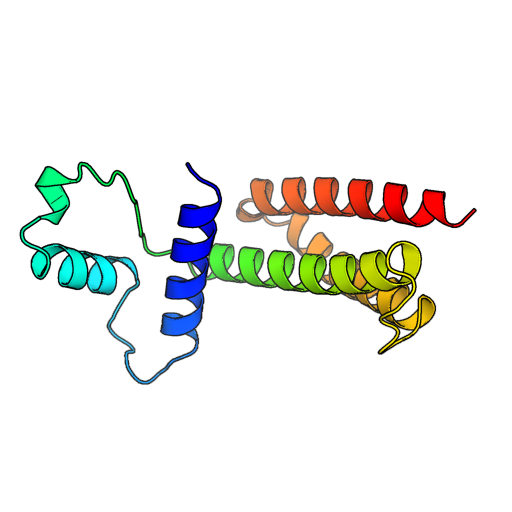YR A CA 1
ATOM 848 C C . TYR A 1 99 ? 4.203 -6.695 -11.180 1.00 96.12 99 TYR A C 1
ATOM 850 O O . TYR A 1 99 ? 3.067 -7.077 -10.904 1.00 96.12 99 TYR A O 1
ATOM 858 N N . GLU A 1 100 ? 5.133 -7.528 -11.655 1.00 95.12 100 GLU A N 1
ATOM 859 C CA . GLU A 1 100 ? 4.888 -8.946 -11.955 1.00 95.12 100 GLU A CA 1
ATOM 860 C C . GLU A 1 100 ? 4.437 -9.741 -10.722 1.00 95.12 100 GLU A C 1
ATOM 862 O O . GLU A 1 100 ? 3.639 -10.677 -10.813 1.00 95.12 100 GLU A O 1
ATOM 867 N N . LYS A 1 101 ? 4.918 -9.377 -9.530 1.00 93.94 101 LYS A N 1
ATOM 868 C CA . LYS A 1 101 ? 4.419 -9.957 -8.274 1.00 93.94 101 LYS A CA 1
ATOM 869 C C . LYS A 1 101 ? 3.012 -9.461 -7.950 1.00 93.94 101 LYS A C 1
ATOM 871 O O . LYS A 1 101 ? 2.169 -10.265 -7.554 1.00 93.94 101 LYS A O 1
ATOM 876 N N . ALA A 1 102 ? 2.763 -8.164 -8.109 1.00 94.69 102 ALA A N 1
ATOM 877 C CA . ALA A 1 102 ? 1.496 -7.528 -7.766 1.00 94.69 102 ALA A CA 1
ATOM 878 C C . ALA A 1 102 ? 0.337 -8.002 -8.659 1.00 94.69 102 ALA A C 1
ATOM 880 O O . ALA A 1 102 ? -0.735 -8.334 -8.154 1.00 94.69 102 ALA A O 1
ATOM 881 N N . VAL A 1 103 ? 0.560 -8.104 -9.972 1.00 95.38 103 VAL A N 1
ATOM 882 C CA . VAL A 1 103 ? -0.485 -8.438 -10.953 1.00 95.38 103 VAL A CA 1
ATOM 883 C C . VAL A 1 103 ? -1.032 -9.859 -10.785 1.00 95.38 103 VAL A C 1
ATOM 885 O O . VAL A 1 103 ? -2.196 -10.115 -11.082 1.00 95.38 103 VAL A O 1
ATOM 888 N N . LYS A 1 104 ? -0.255 -10.787 -10.208 1.00 92.88 104 LYS A N 1
ATOM 889 C CA . LYS A 1 104 ? -0.716 -12.159 -9.907 1.00 92.88 104 LYS A CA 1
ATOM 890 C C . LYS A 1 104 ? -1.934 -12.185 -8.981 1.00 92.88 104 LYS A C 1
ATOM 892 O O . LYS A 1 104 ? -2.731 -13.123 -9.027 1.00 92.88 104 LYS A O 1
ATOM 897 N N . VAL A 1 105 ? -2.101 -11.145 -8.164 1.00 90.75 105 VAL A N 1
ATOM 898 C CA . VAL A 1 105 ? -3.222 -11.005 -7.229 1.00 90.75 105 VAL A CA 1
ATOM 899 C C . VAL A 1 105 ? -4.526 -10.631 -7.944 1.00 90.75 105 VAL A C 1
ATOM 901 O O . VAL A 1 105 ? -5.599 -10.834 -7.380 1.00 90.75 105 VAL A O 1
ATOM 904 N N . CYS A 1 106 ? -4.467 -10.185 -9.203 1.00 91.19 106 CYS A N 1
ATOM 905 C CA . CYS A 1 106 ? -5.634 -9.754 -9.981 1.00 91.19 106 CYS A CA 1
ATOM 906 C C . CYS A 1 106 ? -6.619 -10.851 -10.375 1.00 91.19 106 CYS A C 1
ATOM 908 O O . CYS A 1 106 ? -7.670 -10.583 -10.949 1.00 91.19 106 CYS A O 1
ATOM 910 N N . THR A 1 107 ? -6.314 -12.088 -10.005 1.00 85.62 107 THR A N 1
ATOM 911 C CA . THR A 1 107 ? -7.242 -13.217 -10.062 1.00 85.62 107 THR A CA 1
ATOM 912 C C . THR A 1 107 ? -8.224 -13.237 -8.879 1.00 85.62 107 THR A C 1
ATOM 914 O O . THR A 1 107 ? -9.219 -13.957 -8.917 1.00 85.62 107 THR A O 1
ATOM 917 N N . ASN A 1 108 ? -7.982 -12.446 -7.825 1.00 80.88 108 ASN A N 1
ATOM 918 C CA . ASN A 1 108 ? -8.819 -12.381 -6.628 1.00 80.88 108 ASN A CA 1
ATOM 919 C C . ASN A 1 108 ? -10.005 -11.408 -6.822 1.00 80.88 108 ASN A C 1
ATOM 921 O O . ASN A 1 108 ? -9.765 -10.241 -7.132 1.00 80.88 108 ASN A O 1
ATOM 925 N N . PRO A 1 109 ? -11.265 -11.796 -6.548 1.00 78.75 109 PRO A N 1
ATOM 926 C CA . PRO A 1 109 ? -12.424 -10.899 -6.672 1.00 78.75 109 PRO A CA 1
ATOM 927 C C . PRO A 1 109 ? -12.303 -9.574 -5.893 1.00 78.75 109 PRO A C 1
ATOM 929 O O . PRO A 1 109 ? -12.704 -8.515 -6.383 1.00 78.75 109 PRO A O 1
ATOM 932 N N . ASN A 1 110 ? -11.668 -9.600 -4.715 1.00 82.31 110 ASN A N 1
ATOM 933 C CA . ASN A 1 110 ? -11.462 -8.421 -3.863 1.00 82.31 110 ASN A CA 1
ATOM 934 C C . ASN A 1 110 ? -10.378 -7.469 -4.399 1.00 82.31 110 ASN A C 1
ATOM 936 O O . ASN A 1 110 ? -10.182 -6.384 -3.858 1.00 82.31 110 ASN A O 1
ATOM 940 N N . SER A 1 111 ? -9.653 -7.851 -5.452 1.00 89.88 111 SER A N 1
ATOM 941 C CA . SER A 1 111 ? -8.559 -7.053 -6.012 1.00 89.88 111 SER A CA 1
ATOM 942 C C . SER A 1 111 ? -9.000 -6.080 -7.106 1.00 89.88 111 SER A C 1
ATOM 944 O O . SER A 1 111 ? -8.182 -5.290 -7.556 1.00 89.88 111 SER A O 1
ATOM 946 N N . THR A 1 112 ? -10.280 -6.062 -7.502 1.00 91.62 112 THR A N 1
ATOM 947 C CA . THR A 1 112 ? -10.770 -5.289 -8.664 1.00 91.62 112 THR A CA 1
ATOM 948 C C . THR A 1 112 ? -10.268 -3.837 -8.701 1.00 91.62 112 THR A C 1
ATOM 950 O O . THR A 1 112 ? -9.761 -3.387 -9.726 1.00 91.62 112 THR A O 1
ATOM 953 N N . ASN A 1 113 ? -10.368 -3.096 -7.590 1.00 91.56 113 ASN A N 1
ATOM 954 C CA . ASN A 1 113 ? -9.883 -1.710 -7.536 1.00 91.56 113 ASN A CA 1
ATOM 955 C C . ASN A 1 113 ? -8.353 -1.626 -7.546 1.00 91.56 113 ASN A C 1
ATOM 957 O O . ASN A 1 113 ? -7.795 -0.788 -8.241 1.00 91.56 113 ASN A O 1
ATOM 961 N N . PHE A 1 114 ? -7.676 -2.518 -6.822 1.00 94.12 114 PHE A N 1
ATOM 962 C CA . PHE A 1 114 ? -6.216 -2.604 -6.830 1.00 94.12 114 PHE A CA 1
ATOM 963 C C . PHE A 1 114 ? -5.672 -2.878 -8.238 1.00 94.12 114 PHE A C 1
ATOM 965 O O . PHE A 1 114 ? -4.705 -2.257 -8.655 1.00 94.12 114 PHE A O 1
ATOM 972 N N . CYS A 1 115 ? -6.334 -3.736 -9.008 1.00 95.69 115 CYS A N 1
ATOM 973 C CA . CYS A 1 115 ? -5.925 -4.072 -10.367 1.00 95.69 115 CYS A CA 1
ATOM 974 C C . CYS A 1 115 ? -6.121 -2.926 -11.348 1.00 95.69 115 CYS A C 1
ATOM 976 O O . CYS A 1 115 ? -5.267 -2.722 -12.199 1.00 95.69 115 CYS A O 1
ATOM 978 N N . LYS A 1 116 ? -7.182 -2.127 -11.193 1.00 94.75 116 LYS A N 1
ATOM 979 C CA . LYS A 1 116 ? -7.324 -0.879 -11.959 1.00 94.75 116 LYS A CA 1
ATOM 980 C C . LYS A 1 116 ? -6.161 0.076 -11.681 1.00 94.75 116 LYS A C 1
ATOM 982 O O . LYS A 1 116 ? -5.560 0.581 -12.618 1.00 94.75 116 LYS A O 1
ATOM 987 N N . GLU A 1 117 ? -5.783 0.241 -10.415 1.00 95.38 117 GLU A N 1
ATOM 988 C CA . GLU A 1 117 ? -4.629 1.069 -10.037 1.00 95.38 117 GLU A CA 1
ATOM 989 C C . GLU A 1 117 ? -3.295 0.509 -10.568 1.00 95.38 117 GLU A C 1
ATOM 991 O O . GLU A 1 117 ? -2.393 1.278 -10.906 1.00 95.38 117 GLU A O 1
ATOM 996 N N . LEU A 1 118 ? -3.152 -0.819 -10.667 1.00 96.44 118 LEU A N 1
ATOM 997 C CA . LEU A 1 118 ? -1.992 -1.453 -11.304 1.00 96.44 118 LEU A CA 1
ATOM 998 C C . LEU A 1 118 ? -1.952 -1.200 -12.814 1.00 96.44 118 LEU A C 1
ATOM 1000 O O . LEU A 1 118 ? -0.876 -0.952 -13.355 1.00 96.44 118 LEU A O 1
ATOM 1004 N N . GLU A 1 119 ? -3.093 -1.235 -13.498 1.00 95.31 119 GLU A N 1
ATOM 1005 C CA . GLU A 1 119 ? -3.161 -0.884 -14.919 1.00 95.31 119 GLU A CA 1
ATOM 1006 C C . GLU A 1 119 ? -2.783 0.587 -15.139 1.00 95.31 119 GLU A C 1
ATOM 1008 O O . GLU A 1 119 ? -1.926 0.874 -15.974 1.00 95.31 119 GLU A O 1
ATOM 1013 N N . ASP A 1 120 ? -3.305 1.502 -14.318 1.00 95.81 120 ASP A N 1
ATOM 1014 C CA . ASP A 1 120 ? -2.935 2.923 -14.359 1.00 95.81 120 ASP A CA 1
ATOM 1015 C C . ASP A 1 120 ? -1.436 3.135 -14.090 1.00 95.81 120 ASP A C 1
ATOM 1017 O O . ASP A 1 120 ? -0.783 3.964 -14.729 1.00 95.81 120 ASP A O 1
ATOM 1021 N N . TYR A 1 121 ? -0.865 2.379 -13.147 1.00 95.94 121 TYR A N 1
ATOM 1022 C CA . TYR A 1 121 ? 0.575 2.365 -12.901 1.00 95.94 121 TYR A CA 1
ATOM 1023 C C . TYR A 1 121 ? 1.355 1.894 -14.135 1.00 95.94 121 TYR A C 1
ATOM 1025 O O . TYR A 1 121 ? 2.352 2.520 -14.501 1.00 95.94 121 TYR A O 1
ATOM 1033 N N . ARG A 1 122 ? 0.907 0.816 -14.793 1.00 95.81 122 ARG A N 1
ATOM 1034 C CA . ARG A 1 122 ? 1.570 0.262 -15.980 1.00 95.81 122 ARG A CA 1
ATOM 1035 C C . ARG A 1 122 ? 1.602 1.275 -17.117 1.00 95.81 122 ARG A C 1
ATOM 1037 O O . ARG A 1 122 ? 2.648 1.431 -17.742 1.00 95.81 122 ARG A O 1
ATOM 1044 N N . GLU A 1 123 ? 0.489 1.953 -17.384 1.00 95.56 123 GLU A N 1
ATOM 1045 C CA . GLU A 1 123 ? 0.433 2.957 -18.451 1.00 95.56 123 GLU A CA 1
ATOM 1046 C C . GLU A 1 123 ? 1.366 4.141 -18.150 1.00 95.56 123 GLU A C 1
ATOM 1048 O O . GLU A 1 123 ? 2.200 4.480 -18.986 1.00 95.56 123 GLU A O 1
ATOM 1053 N N . LYS A 1 124 ? 1.380 4.661 -16.912 1.00 94.12 124 LYS A N 1
ATOM 1054 C CA . LYS A 1 124 ? 2.355 5.697 -16.503 1.00 94.12 124 LYS A CA 1
ATOM 1055 C C . LYS A 1 124 ? 3.807 5.245 -16.661 1.00 94.12 124 LYS A C 1
ATOM 1057 O O . LYS A 1 124 ? 4.664 6.029 -17.066 1.00 94.12 124 LYS A O 1
ATOM 1062 N N . TYR A 1 125 ? 4.107 3.994 -16.314 1.00 93.62 125 TYR A N 1
ATOM 1063 C CA . TYR A 1 125 ? 5.445 3.430 -16.474 1.00 93.62 125 TYR A CA 1
ATOM 1064 C C . TYR A 1 125 ? 5.854 3.336 -17.951 1.00 93.62 125 TYR A C 1
ATOM 1066 O O . TYR A 1 125 ? 6.988 3.683 -18.288 1.00 93.62 125 TYR A O 1
ATOM 1074 N N . LYS A 1 126 ? 4.944 2.906 -18.838 1.00 92.88 126 LYS A N 1
ATOM 1075 C CA . LYS A 1 126 ? 5.185 2.881 -20.290 1.00 92.88 126 LYS A CA 1
ATOM 1076 C C . LYS A 1 126 ? 5.470 4.280 -20.826 1.00 92.88 126 LYS A C 1
ATOM 1078 O O . LYS A 1 126 ? 6.483 4.454 -21.498 1.00 92.88 126 LYS A O 1
ATOM 1083 N N . ASP A 1 127 ? 4.642 5.261 -20.472 1.00 92.12 127 ASP A N 1
ATOM 1084 C CA . ASP A 1 127 ? 4.818 6.655 -20.896 1.00 92.12 127 ASP A CA 1
ATOM 1085 C C . ASP A 1 127 ? 6.192 7.193 -20.481 1.00 92.12 127 ASP A C 1
ATOM 1087 O O . ASP A 1 127 ? 6.905 7.792 -21.286 1.00 92.12 127 ASP A O 1
ATOM 1091 N N . LEU A 1 128 ? 6.609 6.916 -19.242 1.00 89.25 128 LEU A N 1
ATOM 1092 C CA . LEU A 1 128 ? 7.927 7.302 -18.743 1.00 89.25 128 LEU A CA 1
ATOM 1093 C C . LEU A 1 128 ? 9.075 6.644 -19.529 1.00 89.25 128 LEU A C 1
ATOM 1095 O O . LEU A 1 128 ? 10.101 7.281 -19.754 1.00 89.25 128 LEU A O 1
ATOM 1099 N N . CYS A 1 129 ? 8.923 5.387 -19.954 1.00 84.62 129 CYS A N 1
ATOM 1100 C CA . CYS A 1 129 ? 9.944 4.696 -20.745 1.00 84.62 129 CYS A CA 1
ATOM 1101 C C . CYS A 1 129 ? 10.070 5.253 -22.169 1.00 84.62 129 CYS A C 1
ATOM 1103 O O . CYS A 1 129 ? 11.174 5.259 -22.710 1.00 84.62 129 CYS A O 1
ATOM 1105 N N . ILE A 1 130 ? 8.975 5.736 -22.766 1.00 86.25 130 ILE A N 1
ATOM 1106 C CA . ILE A 1 130 ? 8.990 6.334 -24.111 1.00 86.25 130 ILE A CA 1
ATOM 1107 C C . ILE A 1 130 ? 9.797 7.639 -24.124 1.00 86.25 130 ILE A C 1
ATOM 1109 O O . ILE A 1 130 ? 10.470 7.920 -25.106 1.00 86.25 130 ILE A O 1
ATOM 1113 N N . MET A 1 131 ? 9.829 8.398 -23.022 1.00 76.62 131 MET A N 1
ATOM 1114 C CA . MET A 1 131 ? 10.614 9.644 -22.919 1.00 76.62 131 MET A CA 1
ATOM 1115 C C . MET A 1 131 ? 12.144 9.449 -22.994 1.00 76.62 131 MET A C 1
ATOM 1117 O O . MET A 1 131 ? 12.885 10.427 -22.941 1.00 76.62 131 MET A O 1
ATOM 1121 N N . ILE A 1 132 ? 12.625 8.204 -23.056 1.00 67.31 132 ILE A N 1
ATOM 1122 C CA . ILE A 1 132 ? 14.052 7.847 -23.092 1.00 67.31 132 ILE A CA 1
ATOM 1123 C C . ILE A 1 132 ? 14.506 7.451 -24.511 1.00 67.31 132 ILE A C 1
ATOM 1125 O O . ILE A 1 132 ? 15.712 7.383 -24.751 1.00 67.31 132 ILE A O 1
ATOM 1129 N N . GLN A 1 133 ? 13.568 7.173 -25.429 1.00 52.16 133 GLN A N 1
ATOM 1130 C CA . GLN A 1 133 ? 13.837 6.816 -26.832 1.00 52.16 133 GLN A CA 1
ATOM 1131 C C . GLN A 1 133 ? 13.957 8.060 -27.712 1.00 52.16 133 GLN A C 1
ATOM 1133 O O . GLN A 1 133 ? 14.846 8.041 -28.593 1.00 52.16 133 GLN A O 1
#

pLDDT: mean 86.99, std 9.52, range [51.44, 96.44]

Secondary structure (DSSP, 8-state):
--HHHHHHHHHHHHHHHH-TT-TT--HHHHHHHHHHH-TTTTTTT------PPPHHHHHHHHHHHHHHHHHHHHHHHHH-TT--SS-HHHHHHHHHHHHHHHHGGGGSGGGHHHHHHHHHHHHHHHHHHHTT-

Sequence (133 aa):
MNTKFIKANYWLNYELEENKKYPHTSSEKFYQKLKGEDQTYEENNLQIKIRNIDKVHLGFMKTLEKLYINYYGLYNIIIVPSIKNKTYAYYSQICHDEYEKAVKVCTNPNSTNFCKELEDYREKYKDLCIMIQ

Foldseek 3Di:
DPPVLVVVLLVLLVCQVVDPPCVPDFQQNVVVVVCVVDPCNVVVVPPRDRDGDDPVVSVLVVLLVQLVVLVVVLVCQLPPPPDPPDDNVVSVVVNVVSLVVNCVCVVPPVCVVSNVSSVVSVVVSVVSVVSVD

Radius of gyration: 18.36 Å; chains: 1; bounding box: 39×37×50 Å

Organism: NCBI:txid864141